Protein AF-A4XFM1-F1 (afdb_monomer_lite)

Radius of gyration: 18.98 Å; chains: 1; bounding box: 38×35×61 Å

Sequence (177 aa):
MSYQELSNAEKEVVDTMPYFFEKIVVDGQEIVSPNAFAQFIFEDYINTTIKVSTEVKELINKNKQYKNFIHNQLMELLKKVKLYFNNYREYQGLKGELQHNENWGINKPYIYKDPSRGGKFIFRCAYDFDNINSILLIYKIWLNHEQYEEECEKIVKGEKIIDMDKNKLVEIDIEEW

Foldseek 3Di:
DFLVPDDPVVVVCCVVCVVQWDFDQDPNTTDIDGDPVNCVVCVLQVQAWEWEAPQVVVVLVVCVVCVVVVLVVVSVLLVLCLCCVVPVPVNVVCCCQFAVLVVLVHPDDRKGFPPDDPPPWGWIFGWDADNVSNYIYTQDIDGDDVVVVVVSVCVSVVVDDGPPPPVNIDTDDSVVD

Structure (mmCIF, N/CA/C/O backbone):
data_AF-A4XFM1-F1
#
_entry.id   AF-A4XFM1-F1
#
loop_
_atom_site.group_PDB
_atom_site.id
_atom_site.type_symbol
_atom_site.label_atom_id
_atom_site.label_alt_id
_atom_site.label_comp_id
_atom_site.label_asym_id
_atom_site.label_entity_id
_atom_site.label_seq_id
_atom_site.pdbx_PDB_ins_code
_atom_site.Cartn_x
_atom_site.Cartn_y
_atom_site.Cartn_z
_atom_site.occupancy
_atom_site.B_iso_or_equiv
_atom_site.auth_seq_id
_atom_site.auth_comp_id
_atom_site.auth_asym_id
_atom_site.auth_atom_id
_atom_site.pdbx_PDB_model_num
ATOM 1 N N . MET A 1 1 ? 7.131 -1.121 -28.128 1.00 79.69 1 MET A N 1
ATOM 2 C CA . MET A 1 1 ? 6.287 0.033 -28.530 1.00 79.69 1 MET A CA 1
ATOM 3 C C . MET A 1 1 ? 7.069 0.876 -29.529 1.00 79.69 1 MET A C 1
ATOM 5 O O . MET A 1 1 ? 8.288 0.904 -29.392 1.00 79.69 1 MET A O 1
ATOM 9 N N . SER A 1 2 ? 6.454 1.516 -30.529 1.00 87.88 2 SER A N 1
ATOM 10 C CA . SER A 1 2 ? 7.219 2.399 -31.427 1.00 87.88 2 SER A CA 1
ATOM 11 C C . SER A 1 2 ? 7.674 3.645 -30.671 1.00 87.88 2 SER A C 1
ATOM 13 O O . SER A 1 2 ? 6.871 4.295 -30.006 1.00 87.88 2 SER A O 1
ATOM 15 N N . TYR A 1 3 ? 8.949 4.017 -30.792 1.00 87.69 3 TYR A N 1
ATOM 16 C CA . TYR A 1 3 ? 9.483 5.236 -30.179 1.00 87.69 3 TYR A CA 1
ATOM 17 C C . TYR A 1 3 ? 8.721 6.476 -30.660 1.00 87.69 3 TYR A C 1
ATOM 19 O O . TYR A 1 3 ? 8.527 7.419 -29.901 1.00 87.69 3 TYR A O 1
ATOM 27 N N . GLN A 1 4 ? 8.232 6.482 -31.905 1.00 87.81 4 GLN A N 1
ATOM 28 C CA . GLN A 1 4 ? 7.476 7.621 -32.428 1.00 87.81 4 GLN A CA 1
ATOM 29 C C . GLN A 1 4 ? 6.105 7.786 -31.765 1.00 87.81 4 GLN A C 1
ATOM 31 O O . GLN A 1 4 ? 5.650 8.924 -31.629 1.00 87.81 4 GLN A O 1
ATOM 36 N N . GLU A 1 5 ? 5.502 6.687 -31.313 1.00 88.56 5 GLU A N 1
ATOM 37 C CA . GLU A 1 5 ? 4.187 6.650 -30.660 1.00 88.56 5 GLU A CA 1
ATOM 38 C C . GLU A 1 5 ? 4.239 7.082 -29.189 1.00 88.56 5 GLU A C 1
ATOM 40 O O . GLU A 1 5 ? 3.206 7.428 -28.623 1.00 88.56 5 GLU A O 1
ATOM 45 N N . LEU A 1 6 ? 5.432 7.125 -28.586 1.00 85.50 6 LEU A N 1
ATOM 46 C CA . LEU A 1 6 ? 5.623 7.600 -27.219 1.00 85.50 6 LEU A CA 1
ATOM 47 C C . LEU A 1 6 ? 5.290 9.093 -27.081 1.00 85.50 6 LEU A C 1
ATOM 49 O O . LEU A 1 6 ? 5.628 9.924 -27.939 1.00 85.50 6 LEU A O 1
ATOM 53 N N . SER A 1 7 ? 4.690 9.457 -25.953 1.00 85.12 7 SER A N 1
ATOM 54 C CA . SER A 1 7 ? 4.556 10.845 -25.518 1.00 85.12 7 SER A CA 1
ATOM 55 C C . SER A 1 7 ? 5.928 11.485 -25.275 1.00 85.12 7 SER A C 1
ATOM 57 O O . SER A 1 7 ? 6.947 10.812 -25.128 1.00 85.12 7 SER A O 1
ATOM 59 N N . ASN A 1 8 ? 5.975 12.817 -25.204 1.00 83.44 8 ASN A N 1
ATOM 60 C CA . ASN A 1 8 ? 7.236 13.530 -24.968 1.00 83.44 8 ASN A CA 1
ATOM 61 C C . ASN A 1 8 ? 7.884 13.160 -23.624 1.00 83.44 8 ASN A C 1
ATOM 63 O O . ASN A 1 8 ? 9.104 13.070 -23.552 1.00 83.44 8 ASN A O 1
ATOM 67 N N . ALA A 1 9 ? 7.076 12.913 -22.589 1.00 76.94 9 ALA A N 1
ATOM 68 C CA . ALA A 1 9 ? 7.575 12.495 -21.281 1.00 76.94 9 ALA A CA 1
ATOM 69 C C . ALA A 1 9 ? 8.173 11.080 -21.332 1.00 76.94 9 ALA A C 1
ATOM 71 O O . ALA A 1 9 ? 9.238 10.835 -20.776 1.00 76.94 9 ALA A O 1
ATOM 72 N N . GLU A 1 10 ? 7.529 10.153 -22.044 1.00 81.94 10 GLU A N 1
ATOM 73 C CA . GLU A 1 10 ? 8.051 8.793 -22.219 1.00 81.94 10 GLU A CA 1
ATOM 74 C C . GLU A 1 10 ? 9.333 8.782 -23.057 1.00 81.94 10 GLU A C 1
ATOM 76 O O . GLU A 1 10 ? 10.281 8.079 -22.714 1.00 81.94 10 GLU A O 1
ATOM 81 N N . LYS A 1 11 ? 9.401 9.605 -24.112 1.00 89.81 11 LYS A N 1
ATOM 82 C CA . LYS A 1 11 ? 10.626 9.797 -24.905 1.00 89.81 11 LYS A CA 1
ATOM 83 C C . LYS A 1 11 ? 11.777 10.290 -24.035 1.00 89.81 11 LYS A C 1
ATOM 85 O O . LYS A 1 11 ? 12.854 9.707 -24.081 1.00 89.81 11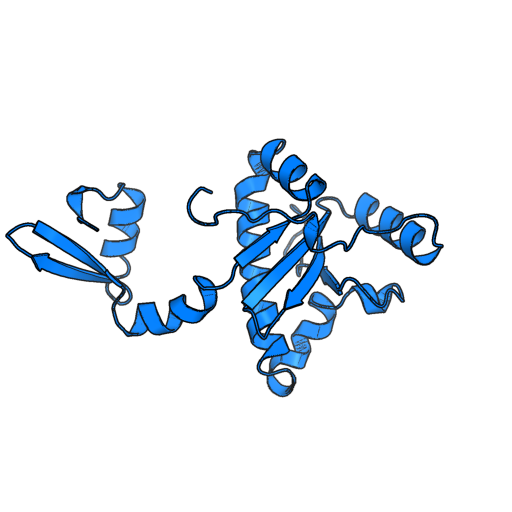 LYS A O 1
ATOM 90 N N . GLU A 1 12 ? 11.532 11.297 -23.195 1.00 87.00 12 GLU A N 1
ATOM 91 C CA . GLU A 1 12 ? 12.528 11.819 -22.253 1.00 87.00 12 GLU A CA 1
ATOM 92 C C . GLU A 1 12 ? 13.027 10.733 -21.291 1.00 87.00 12 GLU A C 1
ATOM 94 O O . GLU A 1 12 ? 14.234 10.602 -21.088 1.00 87.00 12 GLU A O 1
ATOM 99 N N . VAL A 1 13 ? 12.135 9.903 -20.743 1.00 83.44 13 VAL A N 1
ATOM 100 C CA . VAL A 1 13 ? 12.523 8.775 -19.878 1.00 83.44 13 VAL A CA 1
ATOM 101 C C . VAL A 1 13 ? 13.387 7.769 -20.637 1.00 83.44 13 VAL A C 1
ATOM 103 O O . VAL A 1 13 ? 14.456 7.400 -20.157 1.00 83.44 13 VAL A O 1
ATOM 106 N N . VAL A 1 14 ? 12.966 7.352 -21.832 1.00 85.75 14 VAL A N 1
ATOM 107 C CA . VAL A 1 14 ? 13.713 6.387 -22.655 1.00 85.75 14 VAL A CA 1
ATOM 108 C C . VAL A 1 14 ? 15.101 6.920 -23.014 1.00 85.75 14 VAL A C 1
ATOM 110 O O . VAL A 1 14 ? 16.084 6.183 -22.930 1.00 85.75 14 VAL A O 1
ATOM 113 N N . ASP A 1 15 ? 15.202 8.199 -23.372 1.00 86.38 15 ASP A N 1
ATOM 114 C CA . ASP A 1 15 ? 16.460 8.817 -23.797 1.00 86.38 15 ASP A CA 1
ATOM 115 C C . ASP A 1 15 ? 17.413 9.087 -22.625 1.00 86.38 15 ASP A C 1
ATOM 117 O O . ASP A 1 15 ? 18.632 8.985 -22.775 1.00 86.38 15 ASP A O 1
ATOM 121 N N . THR A 1 16 ? 16.880 9.413 -21.445 1.00 85.94 16 THR A N 1
ATOM 122 C CA . THR A 1 16 ? 17.684 9.687 -20.239 1.00 85.94 16 THR A CA 1
ATOM 123 C C . THR A 1 16 ? 18.025 8.428 -19.445 1.00 85.94 16 THR A C 1
ATOM 125 O O . THR A 1 16 ? 18.949 8.451 -18.628 1.00 85.94 16 THR A O 1
ATOM 128 N N . MET A 1 17 ? 17.336 7.312 -19.705 1.00 81.19 17 MET A N 1
ATOM 129 C CA . MET A 1 17 ? 17.538 6.029 -19.031 1.00 81.19 17 MET A CA 1
ATOM 130 C C . MET A 1 17 ? 17.877 4.872 -19.994 1.00 81.19 17 MET A C 1
ATOM 132 O O . MET A 1 17 ? 17.236 3.817 -19.947 1.00 81.19 17 MET A O 1
ATOM 136 N N . PRO A 1 18 ? 18.947 4.983 -20.808 1.00 77.25 18 PRO A N 1
ATOM 137 C CA . PRO A 1 18 ? 19.335 3.940 -21.768 1.00 77.25 18 PRO A CA 1
ATOM 138 C C . PRO A 1 18 ? 19.773 2.624 -21.099 1.00 77.25 18 PRO A C 1
ATOM 140 O O . PRO A 1 18 ? 19.883 1.587 -21.742 1.00 77.25 18 PRO A O 1
ATOM 143 N N . TYR A 1 19 ? 20.024 2.644 -19.787 1.00 79.12 19 TYR A N 1
ATOM 144 C CA . TYR A 1 19 ? 20.345 1.449 -19.004 1.00 79.12 19 TYR A CA 1
ATOM 145 C C . TYR A 1 19 ? 19.129 0.570 -18.707 1.00 79.12 19 TYR A C 1
ATOM 147 O O . TYR A 1 19 ? 19.314 -0.580 -18.316 1.00 79.12 19 TYR A O 1
ATOM 155 N N . PHE A 1 20 ? 17.911 1.088 -18.881 1.00 81.38 20 PHE A N 1
ATOM 156 C CA . PHE A 1 20 ? 16.676 0.322 -18.726 1.00 81.38 20 PHE A CA 1
ATOM 157 C C . PHE A 1 20 ? 16.027 -0.011 -20.074 1.00 81.38 20 PHE A C 1
ATOM 159 O O . PHE A 1 20 ? 15.391 -1.054 -20.216 1.00 81.38 20 PHE A O 1
ATOM 166 N N . PHE A 1 21 ? 16.220 0.835 -21.082 1.00 87.38 21 PHE A N 1
ATOM 167 C CA . PHE A 1 21 ? 15.539 0.703 -22.364 1.00 87.38 21 PHE A CA 1
ATOM 168 C C . PHE A 1 21 ? 16.528 0.545 -23.510 1.00 87.38 21 PHE A C 1
ATOM 170 O O . PHE A 1 21 ? 17.519 1.266 -23.603 1.00 87.38 21 PHE A O 1
ATOM 177 N N . GLU A 1 22 ? 16.226 -0.379 -24.411 1.00 87.00 22 GLU A N 1
ATOM 178 C CA . GLU A 1 22 ? 16.915 -0.536 -25.682 1.00 87.00 22 GLU A CA 1
ATOM 179 C C . GLU A 1 22 ? 16.015 -0.081 -26.834 1.00 87.00 22 GLU A C 1
ATOM 181 O O . GLU A 1 22 ? 14.797 -0.280 -26.827 1.00 87.00 22 GLU A O 1
ATOM 186 N N . LYS A 1 23 ? 16.640 0.556 -27.825 1.00 89.12 23 LYS A N 1
ATOM 187 C CA . LYS A 1 23 ? 16.013 0.994 -29.071 1.00 89.12 23 LYS A CA 1
ATOM 188 C C . LYS A 1 23 ? 16.485 0.064 -30.179 1.00 89.12 23 LYS A C 1
ATOM 190 O O . LYS A 1 23 ? 17.659 0.087 -30.547 1.00 89.12 23 LYS A O 1
ATOM 195 N N . ILE A 1 24 ? 15.587 -0.769 -30.685 1.00 88.06 24 ILE A N 1
ATOM 196 C CA . ILE A 1 24 ? 15.861 -1.728 -31.759 1.00 88.06 24 ILE A CA 1
ATOM 197 C C . ILE A 1 24 ? 15.108 -1.314 -33.017 1.00 88.06 24 ILE A C 1
ATOM 199 O O . ILE A 1 24 ? 13.966 -0.877 -32.945 1.00 88.06 24 ILE A O 1
ATOM 203 N N . VAL A 1 25 ? 15.734 -1.441 -34.186 1.00 88.06 25 VAL A N 1
ATOM 204 C CA . VAL A 1 25 ? 15.065 -1.140 -35.457 1.00 88.06 25 VAL A CA 1
ATOM 205 C C . VAL A 1 25 ? 14.483 -2.427 -36.026 1.00 88.06 25 VAL A C 1
ATOM 207 O O . VAL A 1 25 ? 15.230 -3.340 -36.373 1.00 88.06 25 VAL A O 1
ATOM 210 N N . VAL A 1 26 ? 13.158 -2.489 -36.137 1.00 85.38 26 VAL A N 1
ATOM 211 C CA . VAL A 1 26 ? 12.420 -3.607 -36.741 1.00 85.38 26 VAL A CA 1
ATOM 212 C C . VAL A 1 26 ? 11.602 -3.047 -37.896 1.00 85.38 26 VAL A C 1
ATOM 214 O O . VAL A 1 26 ? 10.862 -2.085 -37.715 1.00 85.38 26 VAL A O 1
ATOM 217 N N . ASP A 1 27 ? 11.791 -3.587 -39.101 1.00 86.50 27 ASP A N 1
ATOM 218 C CA . ASP A 1 27 ? 11.099 -3.147 -40.324 1.00 86.50 27 ASP A CA 1
ATOM 219 C C . ASP A 1 27 ? 11.167 -1.624 -40.581 1.00 86.50 27 ASP A C 1
ATOM 221 O O . ASP A 1 27 ? 10.230 -0.999 -41.076 1.00 86.50 27 ASP A O 1
ATOM 225 N N . GLY A 1 28 ? 12.303 -1.006 -40.235 1.00 85.12 28 GLY A N 1
ATOM 226 C CA . GLY A 1 28 ? 12.535 0.434 -40.398 1.00 85.12 28 GLY A CA 1
ATOM 227 C C . GLY A 1 28 ? 11.893 1.317 -39.321 1.00 85.12 28 GLY A C 1
ATOM 228 O O . GLY A 1 28 ? 11.989 2.540 -39.416 1.00 85.12 28 GLY A O 1
ATOM 229 N N . GLN A 1 29 ? 11.278 0.728 -38.294 1.00 87.50 29 GLN A N 1
ATOM 230 C CA . GLN A 1 29 ? 10.713 1.435 -37.147 1.00 87.50 29 GLN A CA 1
ATOM 231 C C . GLN A 1 29 ? 11.590 1.253 -35.909 1.00 87.50 29 GLN A C 1
ATOM 233 O O . GLN A 1 29 ? 12.013 0.144 -35.591 1.00 87.50 29 GLN A O 1
ATOM 238 N N . GLU A 1 30 ? 11.851 2.346 -35.194 1.00 90.38 30 GLU A N 1
ATOM 239 C CA . GLU A 1 30 ? 12.526 2.310 -33.896 1.00 90.38 30 GLU A CA 1
ATOM 240 C C . GLU A 1 30 ? 11.532 1.833 -32.834 1.00 90.38 30 GLU A C 1
ATOM 242 O O . GLU A 1 30 ? 10.569 2.524 -32.504 1.00 90.38 30 GLU A O 1
ATOM 247 N N . ILE A 1 31 ? 11.751 0.632 -32.318 1.00 91.19 31 ILE A N 1
ATOM 248 C CA . ILE A 1 31 ? 10.974 0.006 -31.258 1.00 91.19 31 ILE A CA 1
ATOM 249 C C . ILE A 1 31 ? 11.742 0.158 -29.949 1.00 91.19 31 ILE A C 1
ATOM 251 O O . ILE A 1 31 ? 12.919 -0.184 -29.861 1.00 91.19 31 ILE A O 1
ATOM 255 N N . VAL A 1 32 ? 11.053 0.624 -28.915 1.00 88.12 32 VAL A N 1
ATOM 256 C CA . VAL A 1 32 ? 11.553 0.626 -27.540 1.00 88.12 32 VAL A CA 1
ATOM 257 C C . VAL A 1 32 ? 11.134 -0.660 -26.841 1.00 88.12 32 VAL A C 1
ATOM 259 O O . VAL A 1 32 ? 9.953 -1.037 -26.881 1.00 88.12 32 VAL A O 1
ATOM 262 N N . SER A 1 33 ? 12.100 -1.297 -26.181 1.00 84.44 33 SER A N 1
ATOM 263 C CA . SER A 1 33 ? 11.915 -2.472 -25.329 1.00 84.44 33 SER A CA 1
ATOM 264 C C . SER A 1 33 ? 12.661 -2.296 -23.998 1.00 84.44 33 SER A C 1
ATOM 266 O O . SER A 1 33 ? 13.743 -1.705 -23.990 1.00 84.44 33 SER A O 1
ATOM 268 N N . PRO A 1 34 ? 12.133 -2.783 -22.860 1.00 82.88 34 PRO A N 1
ATOM 269 C CA . PRO A 1 34 ? 12.931 -2.930 -21.650 1.00 82.88 34 PRO A CA 1
ATOM 270 C C . PRO A 1 34 ? 13.989 -4.020 -21.862 1.00 82.88 34 PRO A C 1
ATOM 272 O O . PRO A 1 34 ? 13.669 -5.119 -22.320 1.00 82.88 34 PRO A O 1
ATOM 275 N N . ASN A 1 35 ? 15.241 -3.733 -21.509 1.00 82.69 35 ASN A N 1
ATOM 276 C CA . ASN A 1 35 ? 16.318 -4.722 -21.583 1.00 82.69 35 ASN A CA 1
ATOM 277 C C . ASN A 1 35 ? 16.216 -5.757 -20.443 1.00 82.69 35 ASN A C 1
ATOM 279 O O . ASN A 1 35 ? 15.415 -5.609 -19.523 1.00 82.69 35 ASN A O 1
ATOM 283 N N . ALA A 1 36 ? 17.054 -6.797 -20.456 1.00 78.38 36 ALA A N 1
ATOM 284 C CA . ALA A 1 36 ? 17.006 -7.862 -19.445 1.00 78.38 36 ALA A CA 1
ATOM 285 C C . ALA A 1 36 ? 17.183 -7.364 -17.991 1.00 78.38 36 ALA A C 1
ATOM 287 O O . ALA A 1 36 ? 16.627 -7.949 -17.067 1.00 78.38 36 ALA A O 1
ATOM 288 N N . PHE A 1 37 ? 17.930 -6.276 -17.774 1.00 75.31 37 PHE A N 1
ATOM 289 C CA . PHE A 1 37 ? 18.121 -5.681 -16.448 1.00 75.31 37 PHE A CA 1
ATOM 290 C C . PHE A 1 37 ? 16.875 -4.925 -15.976 1.00 75.31 37 PHE A C 1
ATOM 292 O O . PHE A 1 37 ? 16.464 -5.060 -14.825 1.00 75.31 37 PHE A O 1
ATOM 299 N N . ALA A 1 38 ? 16.240 -4.174 -16.876 1.00 73.31 38 ALA A N 1
ATOM 300 C CA . ALA A 1 38 ? 14.942 -3.564 -16.638 1.00 73.31 38 ALA A CA 1
ATOM 301 C C . ALA A 1 38 ? 13.868 -4.608 -16.388 1.00 73.31 38 ALA A C 1
ATOM 303 O O . ALA A 1 38 ? 13.130 -4.476 -15.425 1.00 73.31 38 ALA A O 1
ATOM 304 N N . GLN A 1 39 ? 13.808 -5.655 -17.209 1.00 70.00 39 GLN A N 1
ATOM 305 C CA . GLN A 1 39 ? 12.877 -6.759 -17.010 1.00 70.00 39 GLN A CA 1
ATOM 306 C C . GLN A 1 39 ? 13.092 -7.379 -15.635 1.00 70.00 39 GLN A C 1
ATOM 308 O O . GLN A 1 39 ? 12.153 -7.402 -14.863 1.00 70.00 39 GLN A O 1
ATOM 313 N N . PHE A 1 40 ? 14.322 -7.724 -15.255 1.00 69.06 40 PHE A N 1
ATOM 314 C CA . PHE A 1 40 ? 14.611 -8.240 -13.915 1.00 69.06 40 PHE A CA 1
ATOM 315 C C . PHE A 1 40 ? 14.172 -7.290 -12.785 1.00 69.06 40 PHE A C 1
ATOM 317 O O . PHE A 1 40 ? 13.603 -7.727 -11.789 1.00 69.06 40 PHE A O 1
ATOM 324 N N . ILE A 1 41 ? 14.415 -5.983 -12.927 1.00 67.31 41 ILE A N 1
ATOM 325 C CA . ILE A 1 41 ? 14.009 -5.000 -11.915 1.00 67.31 41 ILE A CA 1
ATOM 326 C C . ILE A 1 41 ? 12.494 -4.841 -11.872 1.00 67.31 41 ILE A C 1
ATOM 328 O O . ILE A 1 41 ? 11.943 -4.709 -10.786 1.00 67.31 41 ILE A O 1
ATOM 332 N N . PHE A 1 42 ? 11.826 -4.831 -13.020 1.00 67.44 42 PHE A N 1
ATOM 333 C CA . PHE A 1 42 ? 10.410 -4.514 -13.137 1.00 67.44 42 PHE A CA 1
ATOM 334 C C . PHE A 1 42 ? 9.494 -5.735 -13.031 1.00 67.44 42 PHE A C 1
ATOM 336 O O . PHE A 1 42 ? 8.335 -5.565 -12.669 1.00 67.44 42 PHE A O 1
ATOM 343 N N . GLU A 1 43 ? 9.985 -6.948 -13.274 1.00 61.53 43 GLU A N 1
ATOM 344 C CA . GLU A 1 43 ? 9.227 -8.204 -13.202 1.00 61.53 43 GLU A CA 1
ATOM 345 C C . GLU A 1 43 ? 8.619 -8.403 -11.806 1.00 61.53 43 GLU A C 1
ATOM 347 O O . GLU A 1 43 ? 7.480 -8.851 -11.680 1.00 61.53 43 GLU A O 1
ATOM 352 N N . ASP A 1 44 ? 9.299 -7.930 -10.759 1.00 56.34 44 ASP A N 1
ATOM 353 C CA . ASP A 1 44 ? 8.755 -7.924 -9.403 1.00 56.34 44 ASP A CA 1
ATOM 354 C C . ASP A 1 44 ? 7.754 -6.788 -9.131 1.00 56.34 44 ASP A C 1
ATOM 356 O O . ASP A 1 44 ? 6.928 -6.930 -8.238 1.00 56.34 44 ASP A O 1
ATOM 360 N N . TYR A 1 45 ? 7.757 -5.663 -9.845 1.00 57.88 45 TYR A N 1
ATOM 361 C CA . TYR A 1 45 ? 6.827 -4.553 -9.554 1.00 57.88 45 TYR A CA 1
ATOM 362 C C . TYR A 1 45 ? 5.606 -4.527 -10.473 1.00 57.88 45 TYR A C 1
ATOM 364 O O . TYR A 1 45 ? 4.536 -4.111 -10.035 1.00 57.88 45 TYR A O 1
ATOM 372 N N . ILE A 1 46 ? 5.753 -4.993 -11.713 1.00 63.00 46 ILE A N 1
ATOM 373 C CA . ILE A 1 46 ? 4.706 -4.996 -12.741 1.00 63.00 46 ILE A CA 1
ATOM 374 C C . ILE A 1 46 ? 3.730 -6.160 -12.527 1.00 63.00 46 ILE A C 1
ATOM 376 O O . ILE A 1 46 ? 2.531 -6.002 -12.720 1.00 63.00 46 ILE A O 1
ATOM 380 N N . ASN A 1 47 ? 4.204 -7.313 -12.048 1.00 71.31 47 ASN A N 1
ATOM 381 C CA . ASN A 1 47 ? 3.374 -8.518 -11.929 1.00 71.31 47 ASN A CA 1
ATOM 382 C C . ASN A 1 47 ? 2.528 -8.584 -10.645 1.00 71.31 47 ASN A C 1
ATOM 384 O O . ASN A 1 47 ? 2.030 -9.652 -10.289 1.00 71.31 47 ASN A O 1
ATOM 388 N N . THR A 1 48 ? 2.397 -7.489 -9.890 1.00 81.75 48 THR A N 1
ATOM 389 C CA . THR A 1 48 ? 1.561 -7.467 -8.684 1.00 81.75 48 THR A CA 1
ATOM 390 C C . THR A 1 48 ? 0.256 -6.740 -8.911 1.00 81.75 48 THR A C 1
ATOM 392 O O . THR A 1 48 ? 0.220 -5.528 -9.096 1.00 81.75 48 THR A O 1
ATOM 395 N N . THR A 1 49 ? -0.834 -7.490 -8.784 1.00 90.69 49 THR A N 1
ATOM 396 C CA . THR A 1 49 ? -2.183 -6.941 -8.816 1.00 90.69 49 THR A CA 1
ATOM 397 C C . THR A 1 49 ? -2.459 -6.134 -7.549 1.00 90.69 49 THR A C 1
ATOM 399 O O . THR A 1 49 ? -2.280 -6.628 -6.431 1.00 90.69 49 THR A O 1
ATOM 402 N N . ILE A 1 50 ? -2.975 -4.914 -7.707 1.00 92.81 50 ILE A N 1
ATOM 403 C CA . ILE A 1 50 ? -3.509 -4.122 -6.596 1.00 92.81 50 ILE A CA 1
ATOM 404 C C . ILE A 1 50 ? -5.035 -4.168 -6.657 1.00 92.81 50 ILE A C 1
ATOM 406 O O . ILE A 1 50 ? -5.645 -3.753 -7.642 1.00 92.81 50 ILE A O 1
ATOM 410 N N . LYS A 1 51 ? -5.669 -4.654 -5.585 1.00 95.75 51 LYS A N 1
ATOM 411 C CA . LYS A 1 51 ? -7.130 -4.629 -5.432 1.00 95.75 51 LYS A CA 1
ATOM 412 C C . LYS A 1 51 ? -7.520 -3.717 -4.286 1.00 95.75 51 LYS A C 1
ATOM 414 O O . LYS A 1 51 ? -6.937 -3.788 -3.206 1.00 95.75 51 LYS A O 1
ATOM 419 N N . VAL A 1 52 ? -8.526 -2.883 -4.503 1.00 96.50 52 VAL A N 1
ATOM 420 C CA . VAL A 1 52 ? -8.974 -1.878 -3.537 1.00 96.50 52 VAL A CA 1
ATOM 421 C C . VAL A 1 52 ? -10.461 -2.020 -3.237 1.00 96.50 52 VAL A C 1
ATOM 423 O O . VAL A 1 52 ? -11.232 -2.488 -4.074 1.00 96.50 52 VAL A O 1
ATOM 426 N N . SER A 1 53 ? -10.893 -1.607 -2.048 1.00 97.00 53 SER A N 1
ATOM 427 C CA . SER A 1 53 ? -12.321 -1.541 -1.725 1.00 97.00 53 SER A CA 1
ATOM 428 C C . SER A 1 53 ? -13.033 -0.452 -2.532 1.00 97.00 53 SER A C 1
ATOM 430 O O . SER A 1 53 ? -12.414 0.503 -3.012 1.00 97.00 53 SER A O 1
ATOM 432 N N . THR A 1 54 ? -14.360 -0.553 -2.644 1.00 93.38 54 THR A N 1
ATOM 433 C CA . THR A 1 54 ? -15.186 0.489 -3.277 1.00 93.38 54 THR A CA 1
ATOM 434 C C . THR A 1 54 ? -14.966 1.859 -2.632 1.00 93.38 54 THR A C 1
ATOM 436 O O . THR A 1 54 ? -14.847 2.850 -3.346 1.00 93.38 54 THR A O 1
ATOM 439 N N . GLU A 1 55 ? -14.822 1.918 -1.301 1.00 93.25 55 GLU A N 1
ATOM 440 C CA . GLU A 1 55 ? -14.526 3.160 -0.570 1.00 93.25 55 GLU A CA 1
ATOM 441 C C . GLU A 1 55 ? -13.212 3.792 -1.050 1.00 93.25 55 GLU A C 1
ATOM 443 O O . GLU A 1 55 ? -13.154 4.991 -1.330 1.00 93.25 55 GLU A O 1
ATOM 448 N N . VAL A 1 56 ? -12.161 2.984 -1.196 1.00 94.50 56 VAL A N 1
ATOM 449 C CA . VAL A 1 56 ? -10.852 3.453 -1.664 1.00 94.50 56 VAL A CA 1
ATOM 450 C C . VAL A 1 56 ? -10.929 3.916 -3.118 1.00 94.50 56 VAL A C 1
ATOM 452 O O . VAL A 1 56 ? -10.445 5.005 -3.433 1.00 94.50 56 VAL A O 1
ATOM 455 N N . LYS A 1 57 ? -11.594 3.153 -3.994 1.00 92.31 57 LYS A N 1
ATOM 456 C CA . LYS A 1 57 ? -11.811 3.542 -5.397 1.00 92.31 57 LYS A CA 1
ATOM 457 C C . LYS A 1 57 ? -12.551 4.875 -5.506 1.00 92.31 57 LYS A C 1
ATOM 459 O O . LYS A 1 57 ? -12.155 5.745 -6.280 1.00 92.31 57 LYS A O 1
ATOM 464 N N . GLU A 1 58 ? -13.602 5.068 -4.714 1.00 91.75 58 GLU A N 1
ATOM 465 C CA . GLU A 1 58 ? -14.325 6.337 -4.662 1.00 91.75 58 GLU A CA 1
ATOM 466 C C . GLU A 1 58 ? -13.452 7.487 -4.158 1.00 91.75 58 GLU A C 1
ATOM 468 O O . GLU A 1 58 ? -13.513 8.583 -4.718 1.00 91.75 58 GLU A O 1
ATOM 473 N N . LEU A 1 59 ? -12.634 7.253 -3.128 1.00 91.38 59 LEU A N 1
ATOM 474 C CA . LEU A 1 59 ? -11.716 8.252 -2.583 1.00 91.38 59 LEU A CA 1
ATOM 475 C C . LEU A 1 59 ? -10.713 8.727 -3.641 1.00 91.38 59 LEU A C 1
ATOM 477 O O . LEU A 1 59 ? -10.516 9.938 -3.782 1.00 91.38 59 LEU A O 1
ATOM 481 N N . ILE A 1 60 ? -10.141 7.800 -4.412 1.00 89.12 60 ILE A N 1
ATOM 482 C CA . ILE A 1 60 ? -9.223 8.096 -5.521 1.00 89.12 60 ILE A CA 1
ATOM 483 C C . ILE A 1 60 ? -9.944 8.897 -6.615 1.00 89.12 60 ILE A C 1
ATOM 485 O O . ILE A 1 60 ? -9.463 9.951 -7.032 1.00 89.12 60 ILE A O 1
ATOM 489 N N . ASN A 1 61 ? -11.126 8.441 -7.040 1.00 86.56 61 ASN A N 1
ATOM 490 C CA . ASN A 1 61 ? -11.882 9.064 -8.130 1.00 86.56 61 ASN A CA 1
ATOM 491 C C . ASN A 1 61 ? -12.367 10.481 -7.792 1.00 86.56 61 ASN A C 1
ATOM 493 O O . ASN A 1 61 ? -12.336 11.368 -8.648 1.00 86.56 61 ASN A O 1
ATOM 497 N N . LYS A 1 62 ? -12.810 10.710 -6.549 1.00 86.69 62 LYS A N 1
ATOM 498 C CA . LYS A 1 62 ? -13.308 12.018 -6.089 1.00 86.69 62 LYS A CA 1
ATOM 499 C C . LYS A 1 62 ? -12.182 13.039 -5.908 1.00 86.69 62 LYS A C 1
ATOM 501 O O . LYS A 1 62 ? -12.424 14.233 -6.057 1.00 86.69 62 LYS A O 1
ATOM 506 N N . ASN A 1 63 ? -10.955 12.597 -5.623 1.00 77.38 63 ASN A N 1
ATOM 507 C CA . ASN A 1 63 ? -9.844 13.479 -5.270 1.00 77.38 63 ASN A CA 1
ATOM 508 C C . ASN A 1 63 ? -8.681 13.386 -6.263 1.00 77.38 63 ASN A C 1
ATOM 510 O O . ASN A 1 63 ? -7.589 12.935 -5.913 1.00 77.38 63 ASN A O 1
ATOM 514 N N . LYS A 1 64 ? -8.875 13.898 -7.487 1.00 75.19 64 LYS A N 1
ATOM 515 C CA . LYS A 1 64 ? -7.830 13.910 -8.532 1.00 75.19 64 LYS A CA 1
ATOM 516 C C . LYS A 1 64 ? -6.493 14.497 -8.057 1.00 75.19 64 LYS A C 1
ATOM 518 O O . LYS A 1 64 ? -5.446 13.994 -8.440 1.00 75.19 64 LYS A O 1
ATOM 523 N N . GLN A 1 65 ? -6.522 15.497 -7.171 1.00 75.88 65 GLN A N 1
ATOM 524 C CA . GLN A 1 65 ? -5.313 16.105 -6.598 1.00 75.88 65 GLN A CA 1
ATOM 525 C C . GLN A 1 65 ? -4.456 15.132 -5.768 1.00 75.88 65 GLN A C 1
ATOM 527 O O . GLN A 1 65 ? -3.248 15.321 -5.662 1.00 75.88 65 GLN A O 1
ATOM 532 N N . TYR A 1 66 ? -5.068 14.096 -5.183 1.00 77.69 66 TYR A N 1
ATOM 533 C CA . TYR A 1 66 ? -4.386 13.083 -4.376 1.00 77.69 66 TYR A CA 1
ATOM 534 C C . TYR A 1 66 ? -4.113 11.794 -5.148 1.00 77.69 66 TYR A C 1
ATOM 536 O O . TYR A 1 66 ? -3.419 10.936 -4.612 1.00 77.69 66 TYR A O 1
ATOM 544 N N . LYS A 1 67 ? -4.600 11.653 -6.389 1.00 83.94 67 LYS A N 1
ATOM 545 C CA . LYS A 1 67 ? -4.447 10.428 -7.191 1.00 83.94 67 LYS A CA 1
ATOM 546 C C . LYS A 1 67 ? -2.976 10.013 -7.300 1.00 83.94 67 LYS A C 1
ATOM 548 O O . LYS A 1 67 ? -2.623 8.922 -6.866 1.00 83.94 67 LYS A O 1
ATOM 553 N N . ASN A 1 68 ? -2.111 10.923 -7.754 1.00 82.88 68 ASN A N 1
ATOM 554 C CA . ASN A 1 68 ? -0.675 10.652 -7.907 1.00 82.88 68 ASN A CA 1
ATOM 555 C C . ASN A 1 68 ? 0.011 10.393 -6.561 1.00 82.88 68 ASN A C 1
ATOM 557 O O . ASN A 1 68 ? 0.899 9.554 -6.461 1.00 82.88 68 ASN A O 1
ATOM 561 N N . PHE A 1 69 ? -0.410 11.100 -5.507 1.00 86.06 69 PHE A N 1
ATOM 562 C CA . PHE A 1 69 ? 0.124 10.882 -4.165 1.00 86.06 69 PHE A CA 1
ATOM 563 C C . PHE A 1 69 ? -0.217 9.478 -3.653 1.00 86.06 69 PHE A C 1
ATOM 565 O O . PHE A 1 69 ? 0.684 8.747 -3.255 1.00 86.06 69 PHE A O 1
ATOM 572 N N . ILE A 1 70 ? -1.490 9.080 -3.717 1.00 89.94 70 ILE A N 1
ATOM 573 C CA . ILE A 1 70 ? -1.959 7.746 -3.321 1.00 89.94 70 ILE A CA 1
ATOM 574 C C . ILE A 1 70 ? -1.241 6.675 -4.134 1.00 89.94 70 ILE A C 1
ATOM 576 O O . ILE A 1 70 ? -0.738 5.721 -3.555 1.00 89.94 70 ILE A O 1
ATOM 580 N N . HIS A 1 71 ? -1.144 6.857 -5.449 1.00 86.88 71 HIS A N 1
ATOM 581 C CA . HIS A 1 71 ? -0.441 5.935 -6.332 1.00 86.88 71 HIS A CA 1
ATOM 582 C C . HIS A 1 71 ? 1.009 5.711 -5.893 1.00 86.88 71 HIS A C 1
ATOM 584 O O . HIS A 1 71 ? 1.409 4.585 -5.609 1.00 86.88 71 HIS A O 1
ATOM 590 N N . ASN A 1 72 ? 1.774 6.791 -5.729 1.00 85.75 72 ASN A N 1
ATOM 591 C CA . ASN A 1 72 ? 3.170 6.706 -5.303 1.00 85.75 72 ASN A CA 1
ATOM 592 C C . ASN A 1 72 ? 3.311 6.021 -3.937 1.00 85.75 72 ASN A C 1
ATOM 594 O O . ASN A 1 72 ? 4.252 5.265 -3.710 1.00 85.75 72 ASN A O 1
ATOM 598 N N . GLN A 1 73 ? 2.364 6.260 -3.031 1.00 91.06 73 GLN A N 1
ATOM 599 C CA . GLN A 1 73 ? 2.346 5.638 -1.711 1.00 91.06 73 GLN A CA 1
ATOM 600 C C . GLN A 1 73 ? 1.989 4.147 -1.758 1.00 91.06 73 GLN A C 1
ATOM 602 O O . GLN A 1 73 ? 2.554 3.366 -0.994 1.00 91.06 73 GLN A O 1
ATOM 607 N N . LEU A 1 74 ? 1.106 3.731 -2.669 1.00 92.00 74 LEU A N 1
ATOM 608 C CA . LEU A 1 74 ? 0.806 2.320 -2.915 1.00 92.00 74 LEU A CA 1
ATOM 609 C C . LEU A 1 74 ? 2.003 1.590 -3.533 1.00 92.00 74 LEU A C 1
ATOM 611 O O . LEU A 1 74 ? 2.296 0.473 -3.115 1.00 92.00 74 LEU A O 1
ATOM 615 N N . MET A 1 75 ? 2.736 2.227 -4.448 1.00 87.94 75 MET A N 1
ATOM 616 C CA . MET A 1 75 ? 3.960 1.654 -5.021 1.00 87.94 75 MET A CA 1
ATOM 617 C C . MET A 1 75 ? 5.080 1.527 -3.982 1.00 87.94 75 MET A C 1
ATOM 619 O O . MET A 1 75 ? 5.757 0.499 -3.918 1.00 87.94 75 MET A O 1
ATOM 623 N N . GLU A 1 76 ? 5.247 2.529 -3.117 1.00 89.69 76 GLU A N 1
ATOM 624 C CA . GLU A 1 76 ? 6.218 2.458 -2.020 1.00 89.69 76 GLU A CA 1
ATOM 625 C C . GLU A 1 76 ? 5.834 1.378 -0.998 1.00 89.69 76 GLU A C 1
ATOM 627 O O . GLU A 1 76 ? 6.693 0.623 -0.536 1.00 89.69 76 GLU A O 1
ATOM 632 N N . LEU A 1 77 ? 4.541 1.248 -0.680 1.00 94.25 77 LEU A N 1
ATOM 633 C CA . LEU A 1 77 ? 4.041 0.142 0.131 1.00 94.25 77 LEU A CA 1
ATOM 634 C C . LEU A 1 77 ? 4.350 -1.205 -0.528 1.00 94.25 77 LEU A C 1
ATOM 636 O O . LEU A 1 77 ? 4.922 -2.067 0.134 1.00 94.25 77 LEU A O 1
ATOM 640 N N . LEU A 1 78 ? 4.012 -1.377 -1.810 1.00 92.12 78 LEU A N 1
ATOM 641 C CA . LEU A 1 78 ? 4.249 -2.606 -2.569 1.00 92.12 78 LEU A CA 1
ATOM 642 C C . LEU A 1 78 ? 5.720 -3.034 -2.488 1.00 92.12 78 LEU A C 1
ATOM 644 O O . LEU A 1 78 ? 6.031 -4.175 -2.138 1.00 92.12 78 LEU A O 1
ATOM 648 N N . LYS A 1 79 ? 6.631 -2.090 -2.726 1.00 88.25 79 LYS A N 1
ATOM 649 C CA . LYS A 1 79 ? 8.071 -2.305 -2.586 1.00 88.25 79 LYS A CA 1
ATOM 650 C C . LYS A 1 79 ? 8.443 -2.812 -1.197 1.00 88.25 79 LYS A C 1
ATOM 652 O O . LYS A 1 79 ? 9.132 -3.824 -1.066 1.00 88.25 79 LYS A O 1
ATOM 657 N N . LYS A 1 80 ? 7.982 -2.126 -0.151 1.00 92.25 80 LYS A N 1
ATOM 658 C CA . LYS A 1 80 ? 8.303 -2.479 1.237 1.00 92.25 80 LYS A CA 1
ATOM 659 C C . LYS A 1 80 ? 7.730 -3.834 1.637 1.00 92.25 80 LYS A C 1
ATOM 661 O O . LYS A 1 80 ? 8.440 -4.599 2.284 1.00 92.25 80 LYS A O 1
ATOM 666 N N . VAL A 1 81 ? 6.491 -4.157 1.250 1.00 93.69 81 VAL A N 1
ATOM 667 C CA . VAL A 1 81 ? 5.884 -5.455 1.590 1.00 93.69 81 VAL A CA 1
ATOM 668 C C . VAL A 1 81 ? 6.618 -6.594 0.899 1.00 93.69 81 VAL A C 1
ATOM 670 O O . VAL A 1 81 ? 6.903 -7.589 1.557 1.00 93.69 81 VAL A O 1
ATOM 673 N N . LYS A 1 82 ? 7.022 -6.440 -0.368 1.00 89.31 82 LYS A N 1
ATOM 674 C CA . LYS A 1 82 ? 7.805 -7.470 -1.062 1.00 89.31 82 LYS A CA 1
ATOM 675 C C . LYS A 1 82 ? 9.140 -7.725 -0.373 1.00 89.31 82 LYS A C 1
ATOM 677 O O . LYS A 1 82 ? 9.442 -8.869 -0.053 1.00 89.31 82 LYS A O 1
ATOM 682 N N . LEU A 1 83 ? 9.896 -6.670 -0.063 1.00 89.50 83 LEU A N 1
ATOM 683 C CA . LEU A 1 83 ? 11.160 -6.796 0.675 1.00 89.50 83 LEU A CA 1
ATOM 684 C C . LEU A 1 83 ? 10.956 -7.475 2.037 1.00 89.50 83 LEU A C 1
ATOM 686 O O . LEU A 1 83 ? 11.658 -8.424 2.386 1.00 89.50 83 LEU A O 1
ATOM 690 N N . TYR A 1 84 ? 9.955 -7.019 2.790 1.00 92.06 84 TYR A N 1
ATOM 691 C CA . TYR A 1 84 ? 9.677 -7.498 4.138 1.00 92.06 84 TYR A CA 1
ATOM 692 C C . TYR A 1 84 ? 9.198 -8.952 4.184 1.00 92.06 84 TYR A C 1
ATOM 694 O O . TYR A 1 84 ? 9.705 -9.731 4.990 1.00 92.06 84 TYR A O 1
ATOM 702 N N . PHE A 1 85 ? 8.242 -9.341 3.338 1.00 88.38 85 PHE A N 1
ATOM 703 C CA . PHE A 1 85 ? 7.675 -10.692 3.362 1.00 88.38 85 PHE A CA 1
ATOM 704 C C . PHE A 1 85 ? 8.556 -11.724 2.646 1.00 88.38 85 PHE A C 1
ATOM 706 O O . PHE A 1 85 ? 8.521 -12.890 3.038 1.00 88.38 85 PHE A O 1
ATOM 713 N N . ASN A 1 86 ? 9.400 -11.321 1.688 1.00 86.56 86 ASN A N 1
ATOM 714 C CA . ASN A 1 86 ? 10.362 -12.233 1.057 1.00 86.56 86 ASN A CA 1
ATOM 715 C C . ASN A 1 86 ? 11.627 -12.441 1.901 1.00 86.56 86 ASN A C 1
ATOM 717 O O . ASN A 1 86 ? 12.198 -13.531 1.882 1.00 86.56 86 ASN A O 1
ATOM 721 N N . ASN A 1 87 ? 12.071 -11.431 2.659 1.00 87.12 87 ASN A N 1
ATOM 722 C CA . ASN A 1 87 ? 13.279 -11.529 3.481 1.00 87.12 87 ASN A CA 1
ATOM 723 C C . ASN A 1 87 ? 13.151 -10.761 4.809 1.00 87.12 87 ASN A C 1
ATOM 725 O O . ASN A 1 87 ? 13.853 -9.790 5.094 1.00 87.12 87 ASN A O 1
ATOM 729 N N . TYR A 1 88 ? 12.267 -11.251 5.676 1.00 85.19 88 TYR A N 1
ATOM 730 C CA . TYR A 1 88 ? 11.983 -10.635 6.975 1.00 85.19 88 TYR A CA 1
ATOM 731 C C . TYR A 1 88 ? 13.231 -10.361 7.833 1.00 85.19 88 TYR A C 1
ATOM 733 O O . TYR A 1 88 ? 13.300 -9.340 8.515 1.00 85.19 88 TYR A O 1
ATOM 741 N N . ARG A 1 89 ? 14.235 -11.251 7.810 1.00 88.06 89 ARG A N 1
ATOM 742 C CA . ARG A 1 89 ? 15.440 -11.112 8.651 1.00 88.06 89 ARG A CA 1
ATOM 743 C C . ARG A 1 89 ? 16.256 -9.873 8.296 1.00 88.06 89 ARG A C 1
ATOM 745 O O . ARG A 1 89 ? 16.795 -9.228 9.192 1.00 88.06 89 ARG A O 1
ATOM 752 N N . GLU A 1 90 ? 16.345 -9.551 7.014 1.00 90.56 90 GLU A N 1
ATOM 753 C CA . GLU A 1 90 ? 17.088 -8.389 6.531 1.00 90.56 90 GLU A CA 1
ATOM 754 C C . GLU A 1 90 ? 16.268 -7.100 6.674 1.00 90.56 90 GLU A C 1
ATOM 756 O O . GLU A 1 90 ? 16.802 -6.060 7.052 1.00 90.56 90 GLU A O 1
ATOM 761 N N . TYR A 1 91 ? 14.948 -7.185 6.480 1.00 90.62 91 TYR A N 1
ATOM 762 C CA . TYR A 1 91 ? 14.055 -6.022 6.415 1.00 90.62 91 TYR A CA 1
ATOM 763 C C . TYR A 1 91 ? 13.182 -5.808 7.661 1.00 90.62 91 TYR A C 1
ATOM 765 O O . TYR A 1 91 ? 12.220 -5.043 7.629 1.00 90.62 91 TYR A O 1
ATOM 773 N N . GLN A 1 92 ? 13.527 -6.421 8.793 1.00 91.44 92 GLN A N 1
ATOM 774 C CA . GLN A 1 92 ? 12.819 -6.295 10.078 1.00 91.44 92 GLN A CA 1
ATOM 775 C C . GLN A 1 92 ? 12.615 -4.842 10.552 1.00 91.44 92 GLN A C 1
ATOM 777 O O . GLN A 1 92 ? 11.622 -4.552 11.220 1.00 91.44 92 GLN A O 1
ATOM 782 N N . GLY A 1 93 ? 13.485 -3.910 10.143 1.00 91.44 93 GLY A N 1
ATOM 783 C CA . GLY A 1 93 ? 13.322 -2.475 10.407 1.00 91.44 93 GLY A CA 1
ATOM 784 C C . GLY A 1 93 ? 12.037 -1.869 9.823 1.00 91.44 93 GLY A C 1
ATOM 785 O O . GLY A 1 93 ? 11.539 -0.881 10.354 1.00 91.44 93 GLY A O 1
ATOM 786 N N . LEU A 1 94 ? 11.447 -2.491 8.795 1.00 94.12 94 LEU A N 1
ATOM 787 C CA . LEU A 1 94 ? 10.187 -2.046 8.190 1.00 94.12 94 LEU A CA 1
ATOM 788 C C . LEU A 1 94 ? 8.952 -2.412 9.025 1.00 94.12 94 LEU A C 1
ATOM 790 O O . LEU A 1 94 ? 7.864 -1.907 8.745 1.00 94.12 94 LEU A O 1
ATOM 794 N N . LYS A 1 95 ? 9.084 -3.261 10.056 1.00 93.44 95 LYS A N 1
ATOM 795 C CA . LYS A 1 95 ? 7.940 -3.773 10.828 1.00 93.44 95 LYS A CA 1
ATOM 796 C C . LYS A 1 95 ? 7.071 -2.653 11.407 1.00 93.44 95 LYS A C 1
ATOM 798 O O . LYS A 1 95 ? 5.854 -2.704 11.277 1.00 93.44 95 LYS A O 1
ATOM 803 N N . GLY A 1 96 ? 7.682 -1.629 12.006 1.00 91.44 96 GLY A N 1
ATOM 804 C CA . GLY A 1 96 ? 6.942 -0.527 12.634 1.00 91.44 96 GLY A CA 1
ATOM 805 C C . GLY A 1 96 ? 6.131 0.320 11.646 1.00 91.44 96 GLY A C 1
ATOM 806 O O . GLY A 1 96 ? 5.109 0.891 12.024 1.00 91.44 96 GLY A O 1
ATOM 807 N N . GLU A 1 97 ? 6.564 0.376 10.385 1.00 94.44 97 GLU A N 1
ATOM 808 C CA . GLU A 1 97 ? 5.832 1.040 9.304 1.00 94.44 97 GLU A CA 1
ATOM 809 C C . GLU A 1 97 ? 4.752 0.124 8.726 1.00 94.44 97 GLU A C 1
ATOM 811 O O . GLU A 1 97 ? 3.627 0.563 8.524 1.00 94.44 97 GLU A O 1
ATOM 816 N N . LEU A 1 98 ? 5.077 -1.143 8.460 1.00 96.50 98 LEU A N 1
ATOM 817 C CA . LEU A 1 98 ? 4.203 -2.091 7.763 1.00 96.50 98 LEU A CA 1
ATOM 818 C C . LEU A 1 98 ? 3.126 -2.720 8.651 1.00 96.50 98 LEU A C 1
ATOM 820 O O . LEU A 1 98 ? 2.116 -3.184 8.126 1.00 96.50 98 LEU A O 1
ATOM 824 N N . GLN A 1 99 ? 3.342 -2.777 9.963 1.00 95.69 99 GLN A N 1
ATOM 825 C CA . GLN A 1 99 ? 2.454 -3.422 10.932 1.00 95.69 99 GLN A CA 1
ATOM 826 C C . GLN A 1 99 ? 2.104 -2.470 12.081 1.00 95.69 99 GLN A C 1
ATOM 828 O O . GLN A 1 99 ? 2.064 -2.846 13.251 1.00 95.69 99 GLN A O 1
ATOM 833 N N . HIS A 1 100 ? 1.817 -1.209 11.754 1.00 95.06 100 HIS A N 1
ATOM 834 C CA . HIS A 1 100 ? 1.478 -0.183 12.742 1.00 95.06 100 HIS A CA 1
ATOM 835 C C . HIS A 1 100 ? 0.185 -0.493 13.524 1.00 95.06 100 HIS A C 1
ATOM 837 O O . HIS A 1 100 ? -0.069 0.087 14.576 1.00 95.06 100 HIS A O 1
ATOM 843 N N . ASN A 1 101 ? -0.613 -1.450 13.045 1.00 93.50 101 ASN A N 1
ATOM 844 C CA . ASN A 1 101 ? -1.764 -2.022 13.743 1.00 93.50 101 ASN A CA 1
ATOM 845 C C . ASN A 1 101 ? -1.389 -2.655 15.093 1.00 93.50 101 ASN A C 1
ATOM 847 O O . ASN A 1 101 ? -2.215 -2.634 16.004 1.00 93.50 101 ASN A O 1
ATOM 851 N N . GLU A 1 102 ? -0.156 -3.153 15.256 1.00 93.19 102 GLU A N 1
ATOM 852 C CA . GLU A 1 102 ? 0.321 -3.707 16.531 1.00 93.19 102 GLU A CA 1
ATOM 853 C C . GLU A 1 102 ? 0.270 -2.666 17.658 1.00 93.19 102 GLU A C 1
ATOM 855 O O . GLU A 1 102 ? -0.107 -3.000 18.779 1.00 93.19 102 GLU A O 1
ATOM 860 N N . ASN A 1 103 ? 0.537 -1.390 17.352 1.00 90.94 103 ASN A N 1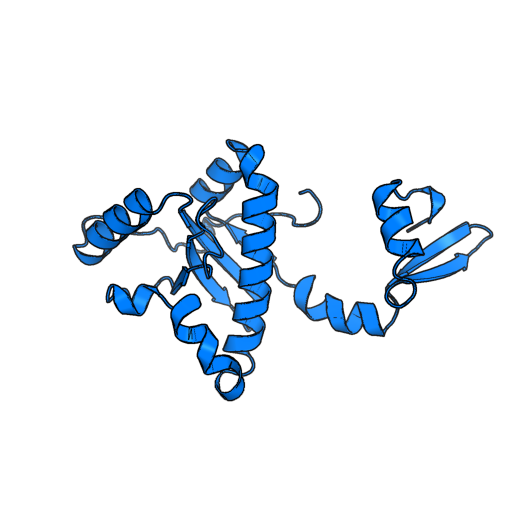
ATOM 861 C CA . ASN A 1 103 ? 0.470 -0.302 18.334 1.00 90.94 103 ASN A CA 1
ATOM 862 C C . ASN A 1 103 ? -0.956 -0.039 18.836 1.00 90.94 103 ASN A C 1
ATOM 864 O O . ASN A 1 103 ? -1.132 0.507 19.921 1.00 90.94 103 ASN A O 1
ATOM 868 N N . TRP A 1 104 ? -1.961 -0.426 18.051 1.00 91.44 104 TRP A N 1
ATOM 869 C CA . TRP A 1 104 ? -3.373 -0.315 18.404 1.00 91.44 104 TRP A CA 1
ATOM 870 C C . TRP A 1 104 ? -3.929 -1.598 19.032 1.00 91.44 104 TRP A C 1
ATOM 872 O O . TRP A 1 104 ? -5.066 -1.606 19.488 1.00 91.44 104 TRP A O 1
ATOM 882 N N . GLY A 1 105 ? -3.171 -2.699 19.041 1.00 91.06 105 GLY A N 1
ATOM 883 C CA . GLY A 1 105 ? -3.698 -4.015 19.415 1.00 91.06 105 GLY A CA 1
ATOM 884 C C . GLY A 1 105 ? -4.646 -4.617 18.367 1.00 91.06 105 GLY A C 1
ATOM 885 O O . GLY A 1 105 ? -5.421 -5.519 18.678 1.00 91.06 105 GLY A O 1
ATOM 886 N N . ILE A 1 106 ? -4.593 -4.139 17.120 1.00 91.88 106 ILE A N 1
ATOM 887 C CA . ILE A 1 106 ? -5.381 -4.669 16.001 1.00 91.88 106 ILE A CA 1
ATOM 888 C C . ILE A 1 106 ? -4.578 -5.800 15.350 1.00 91.88 106 ILE A C 1
ATOM 890 O O . ILE A 1 106 ? -3.452 -5.582 14.913 1.00 91.88 106 ILE A O 1
ATOM 894 N N . ASN A 1 107 ? -5.140 -7.008 15.252 1.00 89.12 107 ASN A N 1
ATOM 895 C CA . ASN A 1 107 ? -4.439 -8.150 14.643 1.00 89.12 107 ASN A CA 1
ATOM 896 C C . ASN A 1 107 ? -4.386 -8.055 13.105 1.00 89.12 107 ASN A C 1
ATOM 898 O O . ASN A 1 107 ? -3.327 -8.173 12.491 1.00 89.12 107 ASN A O 1
ATOM 902 N N . LYS A 1 108 ? -5.548 -7.829 12.482 1.00 92.44 108 LYS A N 1
ATOM 903 C CA . LYS A 1 108 ? -5.726 -7.654 11.036 1.00 92.44 108 LYS A CA 1
ATOM 904 C C . LYS A 1 108 ? -6.854 -6.643 10.768 1.00 92.44 108 LYS A C 1
ATOM 906 O O . LYS A 1 108 ? -7.750 -6.535 11.607 1.00 92.44 108 LYS A O 1
ATOM 911 N N . PRO A 1 109 ? -6.847 -5.941 9.621 1.00 95.19 109 PRO A N 1
ATOM 912 C CA . PRO A 1 109 ? -5.803 -5.950 8.587 1.00 95.19 109 PRO A CA 1
ATOM 913 C C . PRO A 1 109 ? -4.498 -5.309 9.088 1.00 95.19 109 PRO A C 1
ATOM 915 O O . PRO A 1 109 ? -4.478 -4.700 10.160 1.00 95.19 109 PRO A O 1
ATOM 918 N N . TYR A 1 110 ? -3.398 -5.462 8.343 1.00 97.44 110 TYR A N 1
ATOM 919 C CA . TYR A 1 110 ? -2.185 -4.709 8.660 1.00 97.44 110 TYR A CA 1
ATOM 920 C C . TYR A 1 110 ? -2.428 -3.222 8.422 1.00 97.44 110 TYR A C 1
ATOM 922 O O . TYR A 1 110 ? -3.189 -2.858 7.527 1.00 97.44 110 TYR A O 1
ATOM 930 N N . ILE A 1 111 ? -1.782 -2.359 9.205 1.00 97.50 111 ILE A N 1
ATOM 931 C CA . ILE A 1 111 ? -1.835 -0.911 8.986 1.00 97.50 111 ILE A CA 1
ATOM 932 C C . ILE A 1 111 ? -0.455 -0.426 8.571 1.00 97.50 111 ILE A C 1
ATOM 934 O O . ILE A 1 111 ? 0.501 -0.528 9.338 1.00 97.50 111 ILE A O 1
ATOM 938 N N . TYR A 1 112 ? -0.378 0.139 7.369 1.00 97.06 112 TYR A N 1
ATOM 939 C CA . TYR A 1 112 ? 0.805 0.830 6.890 1.00 97.06 112 TYR A CA 1
ATOM 940 C C . TYR A 1 112 ? 0.818 2.281 7.368 1.00 97.06 112 TYR A C 1
ATOM 942 O O . TYR A 1 112 ? -0.172 3.011 7.240 1.00 97.06 112 TYR A O 1
ATOM 950 N N . LYS A 1 113 ? 1.973 2.704 7.876 1.00 94.00 113 LYS A N 1
ATOM 951 C CA . LYS A 1 113 ? 2.285 4.062 8.295 1.00 94.00 113 LYS A CA 1
ATOM 952 C C . LYS A 1 113 ? 3.468 4.593 7.493 1.00 94.00 113 LYS A C 1
ATOM 954 O O . LYS A 1 113 ? 4.611 4.329 7.848 1.00 94.00 113 LYS A O 1
ATOM 959 N N . ASP A 1 114 ? 3.196 5.397 6.464 1.00 88.50 114 ASP A N 1
ATOM 960 C CA . ASP A 1 114 ? 4.261 6.097 5.740 1.00 88.50 114 ASP A CA 1
ATOM 961 C C . ASP A 1 114 ? 5.137 6.950 6.691 1.00 88.50 114 ASP A C 1
ATOM 963 O O . ASP A 1 114 ? 4.586 7.679 7.540 1.00 88.50 114 ASP A O 1
ATOM 967 N N . PRO A 1 115 ? 6.479 6.870 6.581 1.00 73.69 115 PRO A N 1
ATOM 968 C CA . PRO A 1 115 ? 7.408 7.698 7.336 1.00 73.69 115 PRO A CA 1
ATOM 969 C C . PRO A 1 115 ? 7.320 9.140 6.830 1.00 73.69 115 PRO A C 1
ATOM 971 O O . PRO A 1 115 ? 8.074 9.584 5.968 1.00 73.69 115 PRO A O 1
ATOM 974 N N . SER A 1 116 ? 6.376 9.884 7.396 1.00 57.97 116 SER A N 1
ATOM 975 C CA . SER A 1 116 ? 6.039 11.250 7.010 1.00 57.97 116 SER A CA 1
ATOM 976 C C . SER A 1 116 ? 7.253 12.187 7.109 1.00 57.97 116 SER A C 1
ATOM 978 O O . SER A 1 116 ? 7.580 12.693 8.183 1.00 57.97 116 SER A O 1
ATOM 980 N N . ARG A 1 117 ? 7.915 12.453 5.974 1.00 53.53 117 ARG A N 1
ATOM 981 C CA . ARG A 1 117 ? 8.988 13.453 5.843 1.00 53.53 117 ARG A CA 1
ATOM 982 C C . ARG A 1 117 ? 8.367 14.849 5.706 1.00 53.53 117 ARG A C 1
ATOM 984 O O . ARG A 1 117 ? 8.086 15.301 4.604 1.00 53.53 117 ARG A O 1
ATOM 991 N N . GLY A 1 118 ? 8.122 15.537 6.822 1.00 51.75 118 GLY A N 1
ATOM 992 C CA . GLY A 1 118 ? 7.797 16.974 6.798 1.00 51.75 118 GLY A CA 1
ATOM 993 C C . GLY A 1 118 ? 6.334 17.355 6.512 1.00 51.75 118 GLY A C 1
ATOM 994 O O . GLY A 1 118 ? 6.077 18.405 5.932 1.00 51.75 118 GLY A O 1
ATOM 995 N N . GLY A 1 119 ? 5.369 16.535 6.938 1.00 53.91 119 GLY A N 1
ATOM 996 C CA . GLY A 1 119 ? 4.074 17.015 7.453 1.00 53.91 119 GLY A CA 1
ATOM 997 C C . GLY A 1 119 ? 3.013 17.575 6.494 1.00 53.91 119 GLY A C 1
ATOM 998 O O . GLY A 1 119 ? 1.948 17.942 6.978 1.00 53.91 119 GLY A O 1
ATOM 999 N N . LYS A 1 120 ? 3.227 17.644 5.172 1.00 65.12 120 LYS A N 1
ATOM 1000 C CA . LYS A 1 120 ? 2.206 18.227 4.271 1.00 65.12 120 LYS A CA 1
ATOM 1001 C C . LYS A 1 120 ? 1.115 17.245 3.823 1.00 65.12 120 LYS A C 1
ATOM 1003 O O . LYS A 1 120 ? -0.016 17.667 3.607 1.00 65.12 120 LYS A O 1
ATOM 1008 N N . PHE A 1 121 ? 1.434 15.955 3.702 1.00 72.50 121 PHE A N 1
ATOM 1009 C CA . PHE A 1 121 ? 0.486 14.920 3.282 1.00 72.50 121 PHE A CA 1
ATOM 1010 C C . PHE A 1 121 ? 0.655 13.663 4.134 1.00 72.50 121 PHE A C 1
ATOM 1012 O O . PHE A 1 121 ? 1.775 13.217 4.379 1.00 72.50 121 PHE A O 1
ATOM 1019 N N . ILE A 1 122 ? -0.463 13.119 4.611 1.00 87.50 122 ILE A N 1
ATOM 1020 C CA . ILE A 1 122 ? -0.511 11.909 5.431 1.00 87.50 122 ILE A CA 1
ATOM 1021 C C . ILE A 1 122 ? -1.005 10.770 4.550 1.00 87.50 122 ILE A C 1
ATOM 1023 O O . ILE A 1 122 ? -1.953 10.940 3.789 1.00 87.50 122 ILE A O 1
ATOM 1027 N N . PHE A 1 123 ? -0.371 9.608 4.671 1.00 92.69 123 PHE A N 1
ATOM 1028 C CA . PHE A 1 123 ? -0.860 8.376 4.072 1.00 92.69 123 PHE A CA 1
ATOM 1029 C C . PHE A 1 123 ? -0.779 7.247 5.088 1.00 92.69 123 PHE A C 1
ATOM 1031 O O . PHE A 1 123 ? 0.300 6.899 5.585 1.00 92.69 123 PHE A O 1
ATOM 1038 N N . ARG A 1 124 ? -1.936 6.683 5.412 1.00 95.31 124 ARG A N 1
ATOM 1039 C CA . ARG A 1 124 ? -2.069 5.419 6.132 1.00 95.31 124 ARG A CA 1
ATOM 1040 C C . ARG A 1 124 ? -2.996 4.533 5.331 1.00 95.31 124 ARG A C 1
ATOM 1042 O O . ARG A 1 124 ? -3.939 5.036 4.721 1.00 95.31 124 ARG A O 1
ATOM 1049 N N . CYS A 1 125 ? -2.794 3.229 5.375 1.00 97.00 125 CYS A N 1
ATOM 1050 C CA . CYS A 1 125 ? -3.779 2.323 4.807 1.00 97.00 125 CYS A CA 1
ATOM 1051 C C . CYS A 1 125 ? -3.888 1.030 5.600 1.00 97.00 125 CYS A C 1
ATOM 1053 O O . CYS A 1 125 ? -2.928 0.576 6.219 1.00 97.00 125 CYS A O 1
ATOM 1055 N N . ALA A 1 126 ? -5.086 0.462 5.580 1.00 98.06 126 ALA A N 1
ATOM 1056 C CA . ALA A 1 126 ? -5.349 -0.888 6.029 1.00 98.06 126 ALA A CA 1
ATOM 1057 C C . ALA A 1 126 ? -5.202 -1.826 4.832 1.00 98.06 126 ALA A C 1
ATOM 1059 O O . ALA A 1 126 ? -5.887 -1.640 3.821 1.00 98.06 126 ALA A O 1
ATOM 1060 N N . TYR A 1 127 ? -4.330 -2.823 4.948 1.00 98.00 127 TYR A N 1
ATOM 1061 C CA . TYR A 1 127 ? -3.971 -3.697 3.841 1.00 98.00 127 TYR A CA 1
ATOM 1062 C C 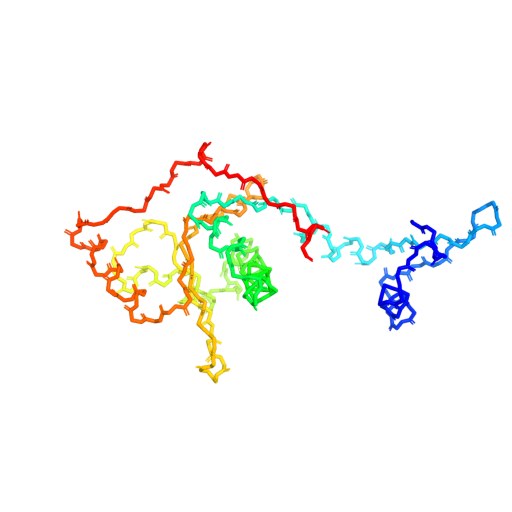. TYR A 1 127 ? -3.728 -5.150 4.266 1.00 98.00 127 TYR A C 1
ATOM 1064 O O . TYR A 1 127 ? -3.591 -5.484 5.446 1.00 98.00 127 TYR A O 1
ATOM 1072 N N . ASP A 1 128 ? -3.672 -6.026 3.272 1.00 96.81 128 ASP A N 1
ATOM 1073 C CA . ASP A 1 128 ? -3.130 -7.379 3.370 1.00 96.81 128 ASP A CA 1
ATOM 1074 C C . ASP A 1 128 ? -2.308 -7.658 2.107 1.00 96.81 128 ASP A C 1
ATOM 1076 O O . ASP A 1 128 ? -2.522 -7.027 1.069 1.00 96.81 128 ASP A O 1
ATOM 1080 N N . PHE A 1 129 ? -1.350 -8.575 2.195 1.00 94.69 129 PHE A N 1
ATOM 1081 C CA . PHE A 1 129 ? -0.501 -8.928 1.061 1.00 94.69 129 PHE A CA 1
ATOM 1082 C C . PHE A 1 129 ? -0.468 -10.442 0.896 1.00 94.69 129 PHE A C 1
ATOM 1084 O O . PHE A 1 129 ? -0.038 -11.169 1.794 1.00 94.69 129 PHE A O 1
ATOM 1091 N N . ASP A 1 130 ? -0.955 -10.910 -0.248 1.00 92.50 130 ASP A N 1
ATOM 1092 C CA . ASP A 1 130 ? -0.857 -12.304 -0.653 1.00 92.50 130 ASP A CA 1
ATOM 1093 C C . ASP A 1 130 ? 0.451 -12.490 -1.418 1.00 92.50 130 ASP A C 1
ATOM 1095 O O . ASP A 1 130 ? 0.542 -12.175 -2.605 1.00 92.50 130 ASP A O 1
ATOM 1099 N N . ASN A 1 131 ? 1.474 -12.980 -0.718 1.00 87.81 131 ASN A N 1
ATOM 1100 C CA . ASN A 1 131 ? 2.796 -13.170 -1.306 1.00 87.81 131 ASN A CA 1
ATOM 1101 C C . ASN A 1 131 ? 2.819 -14.277 -2.372 1.00 87.81 131 ASN A C 1
ATOM 1103 O O . ASN A 1 131 ? 3.629 -14.223 -3.288 1.00 87.81 131 ASN A O 1
ATOM 1107 N N . ILE A 1 132 ? 1.938 -15.279 -2.263 1.00 86.75 132 ILE A N 1
ATOM 1108 C CA . ILE A 1 132 ? 1.920 -16.422 -3.188 1.00 86.75 132 ILE A CA 1
ATOM 1109 C C . ILE A 1 132 ? 1.366 -15.970 -4.535 1.00 86.75 132 ILE A C 1
ATOM 1111 O O . ILE A 1 132 ? 1.968 -16.230 -5.572 1.00 86.75 132 ILE A O 1
ATOM 1115 N N . ASN A 1 133 ? 0.237 -15.264 -4.509 1.00 89.19 133 ASN A N 1
ATOM 1116 C CA . ASN A 1 133 ? -0.422 -14.790 -5.724 1.00 89.19 133 ASN A CA 1
ATOM 1117 C C . ASN A 1 133 ? 0.057 -13.400 -6.162 1.00 89.19 133 ASN A C 1
ATOM 1119 O O . ASN A 1 133 ? -0.453 -12.872 -7.144 1.00 89.19 133 ASN A O 1
ATOM 1123 N N . SER A 1 134 ? 1.002 -12.795 -5.434 1.00 89.12 134 SER A N 1
ATOM 1124 C CA . SER A 1 134 ? 1.464 -11.422 -5.657 1.00 89.12 134 SER A CA 1
ATOM 1125 C C . SER A 1 134 ? 0.306 -10.420 -5.751 1.00 89.12 134 SER A C 1
ATOM 1127 O O . SER A 1 134 ? 0.170 -9.708 -6.741 1.00 89.12 134 SER A O 1
ATOM 1129 N N . ILE A 1 135 ? -0.540 -10.362 -4.714 1.00 93.06 135 ILE A N 1
ATOM 1130 C CA . ILE A 1 135 ? -1.694 -9.447 -4.668 1.00 93.06 135 ILE A CA 1
ATOM 1131 C C . ILE A 1 135 ? -1.619 -8.535 -3.444 1.00 93.06 135 ILE A C 1
ATOM 1133 O O . ILE A 1 135 ? -1.617 -9.002 -2.302 1.00 93.06 135 ILE A O 1
ATOM 1137 N N . LEU A 1 136 ? -1.635 -7.224 -3.680 1.00 95.19 136 LEU A N 1
ATOM 1138 C CA . LEU A 1 136 ? -1.782 -6.204 -2.645 1.00 95.19 136 LEU A CA 1
ATOM 1139 C C . LEU A 1 136 ? -3.259 -5.823 -2.498 1.00 95.19 136 LEU A C 1
ATOM 1141 O O . LEU A 1 136 ? -3.889 -5.334 -3.434 1.00 95.19 136 LEU A O 1
ATOM 1145 N N . LEU A 1 137 ? -3.815 -6.043 -1.310 1.00 97.44 137 LEU A N 1
ATOM 1146 C CA . LEU A 1 137 ? -5.223 -5.809 -0.996 1.00 97.44 137 LEU A CA 1
ATOM 1147 C C . LEU A 1 137 ? -5.334 -4.566 -0.114 1.00 97.44 137 LEU A C 1
ATOM 1149 O O . LEU A 1 137 ? -4.808 -4.566 0.996 1.00 97.44 137 LEU A O 1
ATOM 1153 N N . ILE A 1 138 ? -6.020 -3.522 -0.573 1.00 98.00 138 ILE A N 1
ATOM 1154 C CA . ILE A 1 138 ? -6.203 -2.265 0.163 1.00 98.00 138 ILE A CA 1
ATOM 1155 C C . ILE A 1 138 ? -7.664 -2.121 0.583 1.00 98.00 138 ILE A C 1
ATOM 1157 O O . ILE A 1 138 ? -8.551 -1.874 -0.236 1.00 98.00 138 ILE A O 1
ATOM 1161 N N . TYR A 1 139 ? -7.922 -2.225 1.882 1.00 97.88 139 TYR A N 1
ATOM 1162 C CA . TYR A 1 139 ? -9.278 -2.138 2.425 1.00 97.88 139 TYR A CA 1
ATOM 1163 C C . TYR A 1 139 ? -9.693 -0.697 2.703 1.00 97.88 139 TYR A C 1
ATOM 1165 O O . TYR A 1 139 ? -10.853 -0.337 2.507 1.00 97.88 139 TYR A O 1
ATOM 1173 N N . LYS A 1 140 ? -8.748 0.137 3.152 1.00 97.12 140 LYS A N 1
ATOM 1174 C CA . LYS A 1 140 ? -9.010 1.533 3.510 1.00 97.12 140 LYS A CA 1
ATOM 1175 C C . LYS A 1 140 ? -7.760 2.400 3.408 1.00 97.12 140 LYS A C 1
ATOM 1177 O O . LYS A 1 140 ? -6.666 1.925 3.693 1.00 97.12 140 LYS A O 1
ATOM 1182 N N . ILE A 1 141 ? -7.934 3.675 3.057 1.00 96.12 141 ILE A N 1
ATOM 1183 C CA . ILE A 1 141 ? -6.888 4.705 3.068 1.00 96.12 141 ILE A CA 1
ATOM 1184 C C . ILE A 1 141 ? -7.336 5.856 3.971 1.00 96.12 141 ILE A C 1
ATOM 1186 O O . ILE A 1 141 ? -8.475 6.310 3.878 1.00 96.12 141 ILE A O 1
ATOM 1190 N N . TRP A 1 142 ? -6.424 6.353 4.804 1.00 94.56 142 TRP A N 1
ATOM 1191 C CA . TRP A 1 142 ? -6.582 7.601 5.544 1.00 94.56 142 TRP A CA 1
ATOM 1192 C C . TRP A 1 142 ? -5.560 8.625 5.054 1.00 94.56 142 TRP A C 1
ATOM 1194 O O . TRP A 1 142 ? -4.355 8.361 5.036 1.00 94.56 142 TRP A O 1
ATOM 1204 N N . LEU A 1 143 ? -6.058 9.808 4.689 1.00 91.94 143 LEU A N 1
ATOM 1205 C CA . LEU A 1 143 ? -5.247 10.959 4.272 1.00 91.94 143 LEU A CA 1
ATOM 1206 C C . LEU A 1 143 ? -5.182 12.067 5.336 1.00 91.94 143 LEU A C 1
ATOM 1208 O O . LEU A 1 143 ? -4.557 13.105 5.128 1.00 91.94 143 LEU A O 1
ATOM 1212 N N . ASN A 1 144 ? -5.841 11.849 6.475 1.00 90.56 144 ASN A N 1
ATOM 1213 C CA . ASN A 1 144 ? -5.910 12.755 7.613 1.00 90.56 144 ASN A CA 1
ATOM 1214 C C . ASN A 1 144 ? -5.552 11.978 8.892 1.00 90.56 144 ASN A C 1
ATOM 1216 O O . ASN A 1 144 ? -5.989 10.841 9.074 1.00 90.56 144 ASN A O 1
ATOM 1220 N N . HIS A 1 145 ? -4.727 12.580 9.750 1.00 90.56 145 HIS A N 1
ATOM 1221 C CA . HIS A 1 145 ? -4.198 11.934 10.949 1.00 90.56 145 HIS A CA 1
ATOM 1222 C C . HIS A 1 145 ? -5.248 11.784 12.048 1.00 90.56 145 HIS A C 1
ATOM 1224 O O . HIS A 1 145 ? -5.358 10.701 12.610 1.00 90.56 145 HIS A O 1
ATOM 1230 N N . GLU A 1 146 ? -6.033 12.828 12.305 1.00 92.25 146 GLU A N 1
ATOM 1231 C CA . GLU A 1 146 ? -7.079 12.826 13.332 1.00 92.25 146 GLU A CA 1
ATOM 1232 C C . GLU A 1 146 ? -8.156 11.793 12.991 1.00 92.25 146 GLU A C 1
ATOM 1234 O O . GLU A 1 146 ? -8.519 10.969 13.826 1.00 92.25 146 GLU A O 1
ATOM 1239 N N . GLN A 1 147 ? -8.587 11.753 11.724 1.00 93.56 147 GLN A N 1
ATOM 1240 C CA . GLN A 1 147 ? -9.536 10.744 11.250 1.00 93.56 147 GLN A CA 1
ATOM 1241 C C . GLN A 1 147 ? -8.977 9.323 11.410 1.00 93.56 147 GLN A C 1
ATOM 1243 O O . GLN A 1 147 ? -9.707 8.399 11.758 1.00 93.56 147 GLN A O 1
ATOM 1248 N N . TYR A 1 148 ? -7.690 9.132 11.116 1.00 94.56 148 TYR A N 1
ATOM 1249 C CA . TYR A 1 148 ? -7.029 7.845 11.299 1.00 94.56 148 TYR A CA 1
ATOM 1250 C C . TYR A 1 148 ? -7.058 7.397 12.767 1.00 94.56 148 TYR A C 1
ATOM 1252 O O . TYR A 1 148 ? -7.455 6.266 13.038 1.00 94.56 148 TYR A O 1
ATOM 1260 N N . GLU A 1 149 ? -6.683 8.273 13.702 1.00 95.06 149 GLU A N 1
ATOM 1261 C CA . GLU A 1 149 ? -6.664 7.948 15.132 1.00 95.06 149 GLU A CA 1
ATOM 1262 C C . GLU A 1 149 ? -8.067 7.652 15.665 1.00 95.06 149 GLU A C 1
ATOM 1264 O O . GLU A 1 149 ? -8.280 6.600 16.268 1.00 95.06 149 GLU A O 1
ATOM 1269 N N . GLU A 1 150 ? -9.044 8.510 15.359 1.00 96.44 150 GLU A N 1
ATOM 1270 C CA . GLU A 1 150 ? -10.437 8.328 15.779 1.00 96.44 150 GLU A CA 1
ATOM 1271 C C . GLU A 1 150 ? -11.006 6.992 15.280 1.00 96.44 150 GLU A C 1
ATOM 1273 O O . GLU A 1 150 ? -11.670 6.254 16.013 1.00 96.44 150 GLU A O 1
ATOM 1278 N N . GLU A 1 151 ? -10.761 6.653 14.014 1.00 96.06 151 GLU A N 1
ATOM 1279 C CA . GLU A 1 151 ? -11.260 5.404 13.455 1.00 96.06 151 GLU A CA 1
ATOM 1280 C C . GLU A 1 151 ? -10.544 4.179 14.023 1.00 96.06 151 GLU A C 1
ATOM 1282 O O . GLU A 1 151 ? -11.204 3.167 14.270 1.00 96.06 151 GLU A O 1
ATOM 1287 N N . CYS A 1 152 ? -9.234 4.254 14.264 1.00 96.00 152 CYS A N 1
ATOM 1288 C CA . CYS A 1 152 ? -8.499 3.186 14.932 1.00 96.00 152 CYS A CA 1
ATOM 1289 C C . CYS A 1 152 ? -9.018 2.946 16.353 1.00 96.00 152 CYS A C 1
ATOM 1291 O O . CYS A 1 152 ? -9.241 1.791 16.714 1.00 96.00 152 CYS A O 1
ATOM 1293 N N . GLU A 1 153 ? -9.308 3.994 17.127 1.00 96.50 153 GLU A N 1
ATOM 1294 C CA . GLU A 1 153 ? -9.934 3.845 18.446 1.00 96.50 153 GLU A CA 1
ATOM 1295 C C . GLU A 1 153 ? -11.283 3.125 18.372 1.00 96.50 153 GLU A C 1
ATOM 1297 O O . GLU A 1 153 ? -11.547 2.215 19.163 1.00 96.50 153 GLU A O 1
ATOM 1302 N N . LYS A 1 154 ? -12.135 3.497 17.409 1.00 96.81 154 LYS A N 1
ATOM 1303 C CA . LYS A 1 154 ? -13.435 2.839 17.199 1.00 96.81 154 LYS A CA 1
ATOM 1304 C C . LYS A 1 154 ? -13.277 1.373 16.803 1.00 96.81 154 LYS A C 1
ATOM 1306 O O . LYS A 1 154 ? -14.067 0.541 17.241 1.00 96.81 154 LYS A O 1
ATOM 1311 N N . ILE A 1 155 ? -12.260 1.039 16.008 1.00 95.81 155 ILE A N 1
ATOM 1312 C CA . ILE A 1 155 ? -11.954 -0.351 15.643 1.00 95.81 155 ILE A CA 1
ATOM 1313 C C . ILE A 1 155 ? -11.539 -1.153 16.878 1.00 95.81 155 ILE A C 1
ATOM 1315 O O . ILE A 1 155 ? -12.060 -2.244 17.098 1.00 95.81 155 ILE A O 1
ATOM 1319 N N . VAL A 1 156 ? -10.661 -0.602 17.721 1.00 94.25 156 VAL A N 1
ATOM 1320 C CA . VAL A 1 156 ? -10.209 -1.260 18.960 1.00 94.25 156 VAL A CA 1
ATOM 1321 C C . VAL A 1 156 ? -11.366 -1.488 19.935 1.00 94.25 156 VAL A C 1
ATOM 1323 O O . VAL A 1 156 ? -11.438 -2.538 20.571 1.00 94.25 156 VAL A O 1
ATOM 1326 N N . LYS A 1 157 ? -12.307 -0.542 20.020 1.00 94.94 157 LYS A N 1
ATOM 1327 C CA . LYS A 1 157 ? -13.528 -0.661 20.838 1.00 94.94 157 LYS A CA 1
ATOM 1328 C C . LYS A 1 157 ? -14.587 -1.595 20.230 1.00 94.94 157 LYS A C 1
ATOM 1330 O O . LYS A 1 157 ? -15.586 -1.877 20.885 1.00 94.94 157 LYS A O 1
ATOM 1335 N N . GLY A 1 158 ? -14.395 -2.071 18.997 1.00 93.25 158 GLY A N 1
ATOM 1336 C CA . GLY A 1 158 ? -15.374 -2.890 18.274 1.00 93.25 158 GLY A CA 1
ATOM 1337 C C . GLY A 1 158 ? -16.585 -2.109 17.745 1.00 93.25 158 GLY A C 1
ATOM 1338 O O . GLY A 1 158 ? -17.558 -2.709 17.299 1.00 93.25 158 GLY A O 1
ATOM 1339 N N . GLU A 1 159 ? -16.534 -0.777 17.769 1.00 95.81 159 GLU A N 1
ATOM 1340 C CA . GLU A 1 159 ? -17.586 0.124 17.276 1.00 95.81 159 GLU A CA 1
ATOM 1341 C C . GLU A 1 159 ? -17.533 0.295 15.751 1.00 95.81 159 GLU A C 1
ATOM 1343 O O . GLU A 1 159 ? -18.500 0.729 15.123 1.00 95.81 159 GLU A O 1
AT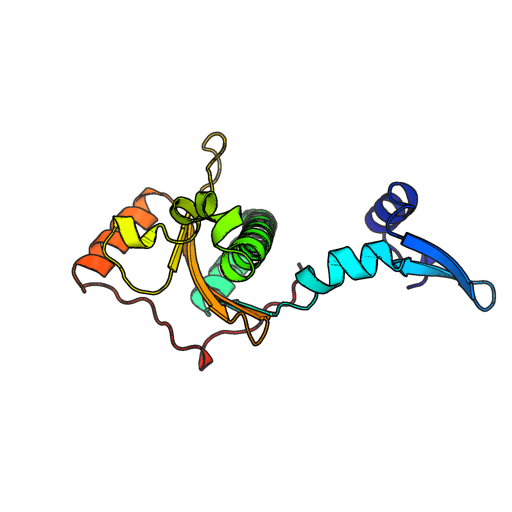OM 1348 N N . LYS A 1 160 ? -16.391 -0.039 15.144 1.00 94.38 160 LYS A N 1
ATOM 1349 C CA . LYS A 1 160 ? -16.171 0.004 13.700 1.00 94.38 160 LYS A CA 1
ATOM 1350 C C . LYS A 1 160 ? -15.445 -1.251 13.234 1.00 94.38 160 LYS A C 1
ATOM 1352 O O . LYS A 1 160 ? -14.521 -1.721 13.885 1.00 94.38 160 LYS A O 1
ATOM 1357 N N . ILE A 1 161 ? -15.836 -1.768 12.073 1.00 92.94 161 ILE A N 1
ATOM 1358 C CA . ILE A 1 161 ? -15.196 -2.921 11.434 1.00 92.94 161 ILE A CA 1
ATOM 1359 C C . ILE A 1 161 ? -14.757 -2.502 10.034 1.00 92.94 161 ILE A C 1
ATOM 1361 O O . ILE A 1 161 ? -15.507 -1.843 9.313 1.00 92.94 161 ILE A O 1
ATOM 1365 N N . ILE A 1 162 ? -13.534 -2.872 9.656 1.00 94.19 162 ILE A N 1
ATOM 1366 C CA . ILE A 1 162 ? -13.070 -2.761 8.272 1.00 94.19 162 ILE A CA 1
ATOM 1367 C C . ILE A 1 162 ? -13.571 -3.998 7.528 1.00 94.19 162 ILE A C 1
ATOM 1369 O O . ILE A 1 162 ? -13.258 -5.120 7.927 1.00 94.19 162 ILE A O 1
ATOM 1373 N N . ASP A 1 163 ? -14.347 -3.801 6.461 1.00 94.06 163 ASP A N 1
ATOM 1374 C CA . ASP A 1 163 ? -14.767 -4.903 5.595 1.00 94.06 163 ASP A CA 1
ATOM 1375 C C . ASP A 1 163 ? -13.543 -5.469 4.861 1.00 94.06 163 ASP A C 1
ATOM 1377 O O . ASP A 1 163 ? -12.928 -4.796 4.032 1.00 94.06 163 ASP A O 1
ATOM 1381 N N . MET A 1 164 ? -13.170 -6.699 5.214 1.00 94.06 164 MET A N 1
ATOM 1382 C CA . MET A 1 164 ? -12.031 -7.418 4.642 1.00 94.06 164 MET A CA 1
ATOM 1383 C C . MET A 1 164 ? -12.454 -8.479 3.615 1.00 94.06 164 MET A C 1
ATOM 1385 O O . MET A 1 164 ? -11.652 -9.350 3.270 1.00 94.06 164 MET A O 1
ATOM 1389 N N . ASP A 1 165 ? -13.702 -8.450 3.132 1.00 93.69 165 ASP A N 1
ATOM 1390 C CA . ASP A 1 165 ? -14.165 -9.384 2.105 1.00 93.69 165 ASP A CA 1
ATOM 1391 C C . ASP A 1 165 ? -13.422 -9.157 0.779 1.00 93.69 165 ASP A C 1
ATOM 1393 O O . ASP A 1 165 ? -13.695 -8.221 0.022 1.00 93.69 165 ASP A O 1
ATOM 1397 N N . LYS A 1 166 ? -12.481 -10.061 0.483 1.00 91.94 166 LYS A N 1
ATOM 1398 C CA . LYS A 1 166 ? -11.625 -10.010 -0.709 1.00 91.94 166 LYS A CA 1
ATOM 1399 C C . LYS A 1 166 ? -12.426 -10.056 -2.016 1.00 91.94 166 LYS A C 1
ATOM 1401 O O . LYS A 1 166 ? -11.935 -9.562 -3.027 1.00 91.94 166 LYS A O 1
ATOM 1406 N N . ASN A 1 167 ? -13.652 -10.590 -2.001 1.00 91.31 167 ASN A N 1
ATOM 1407 C CA . ASN A 1 167 ? -14.516 -10.668 -3.185 1.00 91.31 167 ASN A CA 1
ATOM 1408 C C . ASN A 1 167 ? -15.150 -9.322 -3.554 1.00 91.31 167 ASN A C 1
ATOM 1410 O O . ASN A 1 167 ? -15.624 -9.155 -4.675 1.00 91.31 167 ASN A O 1
ATOM 1414 N N . LYS A 1 168 ? -15.169 -8.362 -2.622 1.00 92.19 168 LYS A N 1
ATOM 1415 C CA . LYS A 1 168 ? -15.677 -7.004 -2.859 1.00 92.19 168 LYS A CA 1
ATOM 1416 C C . LYS A 1 168 ? -14.595 -6.039 -3.334 1.00 92.19 168 LYS A C 1
ATOM 1418 O O . LYS A 1 168 ? -14.893 -4.878 -3.609 1.00 92.19 168 LYS A O 1
ATOM 1423 N N . LEU A 1 169 ? -13.342 -6.490 -3.389 1.00 95.44 169 LEU A N 1
ATOM 1424 C CA . LEU A 1 169 ? -12.237 -5.676 -3.863 1.00 95.44 169 LEU A CA 1
ATOM 1425 C C . LEU A 1 169 ? -12.208 -5.681 -5.388 1.00 95.44 169 LEU A C 1
ATOM 1427 O O . LEU A 1 169 ? -12.378 -6.717 -6.030 1.00 95.44 169 LEU A O 1
ATOM 1431 N N . VAL A 1 170 ? -11.954 -4.512 -5.955 1.00 94.00 170 VAL A N 1
ATOM 1432 C CA . VAL A 1 170 ? -11.837 -4.310 -7.395 1.00 94.00 170 VAL A CA 1
ATOM 1433 C C . VAL A 1 170 ? -10.390 -4.032 -7.747 1.00 94.00 170 VAL A C 1
ATOM 1435 O O . VAL A 1 170 ? -9.694 -3.307 -7.038 1.00 94.00 170 VAL A O 1
ATOM 1438 N N . GLU A 1 171 ? -9.939 -4.632 -8.837 1.00 92.12 171 GLU A N 1
ATOM 1439 C CA . GLU A 1 171 ? -8.628 -4.354 -9.404 1.00 92.12 171 GLU A CA 1
ATOM 1440 C C . GLU A 1 171 ? -8.560 -2.908 -9.900 1.00 92.12 171 GLU A C 1
ATOM 1442 O O . GLU A 1 171 ? -9.561 -2.344 -10.364 1.00 92.12 171 GLU A O 1
ATOM 1447 N N . ILE A 1 172 ? -7.394 -2.293 -9.727 1.00 86.44 172 ILE A N 1
ATOM 1448 C CA . ILE A 1 172 ? -7.079 -0.988 -10.296 1.00 86.44 172 ILE A CA 1
ATOM 1449 C C . ILE A 1 172 ? -5.914 -1.157 -11.263 1.00 86.44 172 ILE A C 1
ATOM 1451 O O . ILE A 1 172 ? -4.854 -1.636 -10.867 1.00 86.44 172 ILE A O 1
ATOM 1455 N N . ASP A 1 173 ? -6.113 -0.752 -12.516 1.00 70.44 173 ASP A N 1
ATOM 1456 C CA . ASP A 1 173 ? -5.036 -0.749 -13.501 1.00 70.44 173 ASP A CA 1
ATOM 1457 C C . ASP A 1 173 ? -4.045 0.345 -13.145 1.00 70.44 173 ASP A C 1
ATOM 1459 O O . ASP A 1 17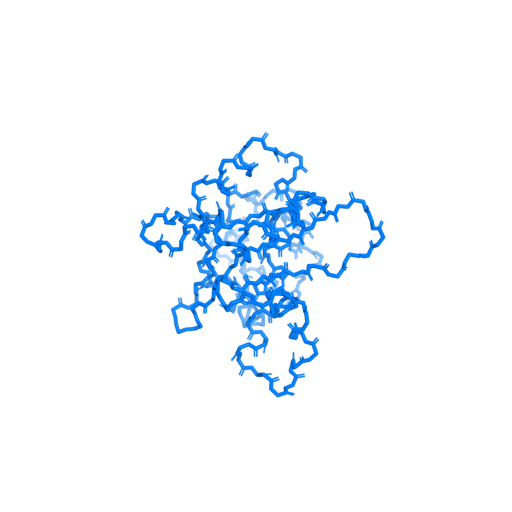3 ? -4.405 1.516 -13.088 1.00 70.44 173 ASP A O 1
ATOM 1463 N N . ILE A 1 174 ? -2.800 -0.040 -12.886 1.00 58.94 174 ILE A N 1
ATOM 1464 C CA . ILE A 1 174 ? -1.705 0.886 -12.575 1.00 58.94 174 ILE A CA 1
ATOM 1465 C C . ILE A 1 174 ? -1.322 1.691 -13.835 1.00 58.94 174 ILE A C 1
ATOM 1467 O O . ILE A 1 174 ? -0.880 2.831 -13.729 1.00 58.94 174 ILE A O 1
ATOM 1471 N N . GLU A 1 175 ? -1.550 1.128 -15.027 1.00 48.94 175 GLU A N 1
ATOM 1472 C CA . GLU A 1 175 ? -1.195 1.725 -16.325 1.00 48.94 175 GLU A CA 1
ATOM 1473 C C . GLU A 1 175 ? -2.123 2.875 -16.765 1.00 48.94 175 GLU A C 1
ATOM 1475 O O . GLU A 1 175 ? -1.721 3.715 -17.564 1.00 48.94 175 GLU A O 1
ATOM 1480 N N . GLU A 1 176 ? -3.344 2.971 -16.225 1.00 41.56 176 GLU A N 1
ATOM 1481 C CA . GLU A 1 176 ? -4.319 4.018 -16.589 1.00 41.56 176 GLU A CA 1
ATOM 1482 C C . GLU A 1 176 ? -4.313 5.234 -15.630 1.00 41.56 176 GLU A C 1
ATOM 1484 O O . GLU A 1 176 ? -5.287 6.005 -15.560 1.00 41.56 176 GLU A O 1
ATOM 1489 N N . TRP A 1 177 ? -3.259 5.398 -14.815 1.00 46.81 177 TRP A N 1
ATOM 1490 C CA . TRP A 1 177 ? -3.239 6.382 -13.723 1.00 46.81 177 TRP A CA 1
ATOM 1491 C C . TRP A 1 177 ? -2.601 7.730 -14.033 1.00 46.81 177 TRP A C 1
ATOM 1493 O O . TRP A 1 177 ? -1.421 7.787 -14.420 1.00 46.81 177 TRP A O 1
#

Organism: Caldicellulosiruptor saccharolyticus (strain ATCC 43494 / DSM 8903 / Tp8T 6331) (NCBI:txid351627)

pLDDT: mean 86.6, std 11.17, range [41.56, 98.06]

Secondary structure (DSSP, 8-state):
-BGGGS-HHHHHHHHH-TTTEEEEEETTEEEEEE-HHHHHHHHHHHT-EEEE-HHHHHHHHH-HHHHHHHHHHHHHHHHHHHHHHH-HHHHGGGHHHHTGGGGGT--SSEEEE---SSSS---EEEEEEETTTTEEEEEEEE--HHHHHHHHHHHHTTS------GGG-EE--S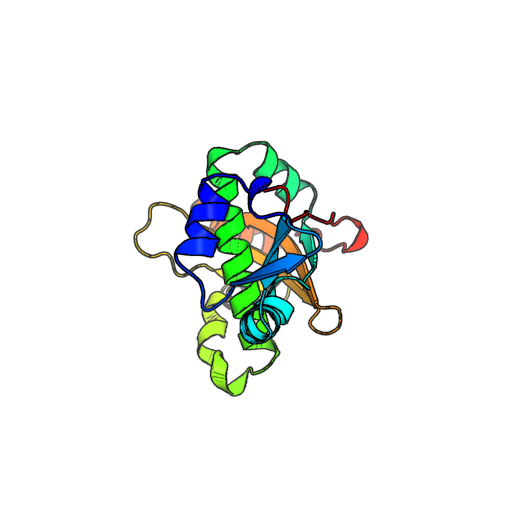TT-